Protein AF-A0A3M8EI93-F1 (afdb_monomer_lite)

Radius of gyration: 16.58 Å; chains: 1; bounding box: 49×34×39 Å

Secondary structure (DSSP, 8-state):
----------HHHHHHHHHHHHHHHHHHHTT---TTSHHHHHHHHHHHHHHHHHHHHHHHHHHHGGG--

pLDDT: mean 87.25, std 14.99, range [44.69, 98.31]

Foldseek 3Di:
DPDPDDDDDDPVRVQLVVQLVVQLVVCVVVVVDDPVCPVVSSVVSSVVSVVVVVVVVVVVVVVVVVPPD

Structure (mmCIF, N/CA/C/O backbone):
data_AF-A0A3M8EI93-F1
#
_entry.id   AF-A0A3M8EI93-F1
#
loop_
_atom_site.group_PDB
_atom_site.id
_atom_site.type_symbol
_atom_site.label_atom_id
_atom_site.label_alt_id
_atom_site.label_comp_id
_atom_site.label_asym_id
_atom_site.label_entity_id
_atom_site.label_seq_id
_atom_site.pdbx_PDB_ins_code
_atom_site.Cartn_x
_atom_site.Cartn_y
_atom_site.Cartn_z
_atom_site.occupancy
_atom_site.B_iso_or_equiv
_atom_site.auth_seq_id
_atom_site.auth_comp_id
_atom_site.auth_asym_id
_atom_site.auth_atom_id
_atom_site.pdbx_PDB_model_num
ATOM 1 N N . MET A 1 1 ? -22.985 24.206 0.555 1.00 50.59 1 MET A N 1
ATOM 2 C CA . MET A 1 1 ? -22.363 23.670 -0.672 1.00 50.59 1 MET A CA 1
ATOM 3 C C . MET A 1 1 ? -21.338 22.644 -0.230 1.00 50.59 1 MET A C 1
ATOM 5 O O . MET A 1 1 ? -20.672 22.940 0.755 1.00 50.59 1 MET A O 1
ATOM 9 N N . PRO A 1 2 ? -21.266 21.449 -0.833 1.00 53.62 2 PRO A N 1
ATOM 10 C CA . PRO A 1 2 ? -20.174 20.529 -0.533 1.00 53.62 2 PRO A CA 1
ATOM 11 C C . PRO A 1 2 ? -18.860 21.202 -0.948 1.00 53.62 2 PRO A C 1
ATOM 13 O O . PRO A 1 2 ? -18.792 21.785 -2.028 1.00 53.62 2 PRO A O 1
ATOM 16 N N . GLU A 1 3 ? -17.853 21.193 -0.078 1.00 62.31 3 GLU A N 1
ATOM 17 C CA . GLU A 1 3 ? -16.505 21.620 -0.453 1.00 62.31 3 GLU A CA 1
ATOM 18 C C . GLU A 1 3 ? -15.982 20.635 -1.502 1.00 62.31 3 GLU A C 1
ATOM 20 O O . GLU A 1 3 ? -15.706 19.471 -1.203 1.00 62.31 3 GLU A O 1
ATOM 25 N N . GLU A 1 4 ? -15.910 21.069 -2.760 1.00 60.78 4 GLU A N 1
ATOM 26 C CA . GLU A 1 4 ? -15.326 20.264 -3.828 1.00 60.78 4 GLU A CA 1
ATOM 27 C C . GLU A 1 4 ? -13.838 20.061 -3.525 1.00 60.78 4 GLU A C 1
ATOM 29 O O . GLU A 1 4 ? -13.009 20.959 -3.674 1.00 60.78 4 GLU A O 1
ATOM 34 N N . THR A 1 5 ? -13.496 18.866 -3.045 1.00 73.06 5 THR A N 1
ATOM 35 C CA . THR A 1 5 ? -12.108 18.488 -2.779 1.00 73.06 5 THR A CA 1
ATOM 36 C C . THR A 1 5 ? -11.467 18.067 -4.096 1.00 73.06 5 THR A C 1
ATOM 38 O O . THR A 1 5 ? -11.680 16.956 -4.582 1.00 73.06 5 THR A O 1
ATOM 41 N N . PHE A 1 6 ? -10.689 18.963 -4.702 1.00 78.19 6 PHE A N 1
ATOM 42 C CA . PHE A 1 6 ? -9.934 18.660 -5.915 1.00 78.19 6 PHE A CA 1
ATOM 43 C C . PHE A 1 6 ? -8.601 17.994 -5.563 1.00 78.19 6 PHE A C 1
ATOM 45 O O . PHE A 1 6 ? -7.696 18.633 -5.030 1.00 78.19 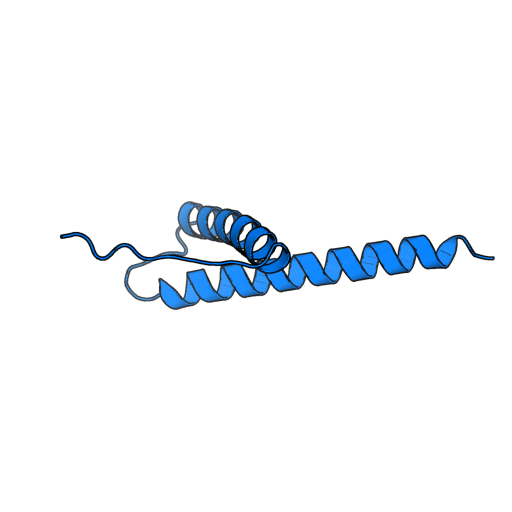6 PHE A O 1
ATOM 52 N N . LEU A 1 7 ? -8.456 16.716 -5.914 1.00 75.38 7 LEU A N 1
ATOM 53 C CA . LEU A 1 7 ? -7.183 15.994 -5.870 1.00 75.38 7 LEU A CA 1
ATOM 54 C C . LEU A 1 7 ? -6.524 16.020 -7.254 1.00 75.38 7 LEU A C 1
ATOM 56 O O . LEU A 1 7 ? -7.135 15.633 -8.250 1.00 75.38 7 LEU A O 1
ATOM 60 N N . ARG A 1 8 ? -5.261 16.453 -7.322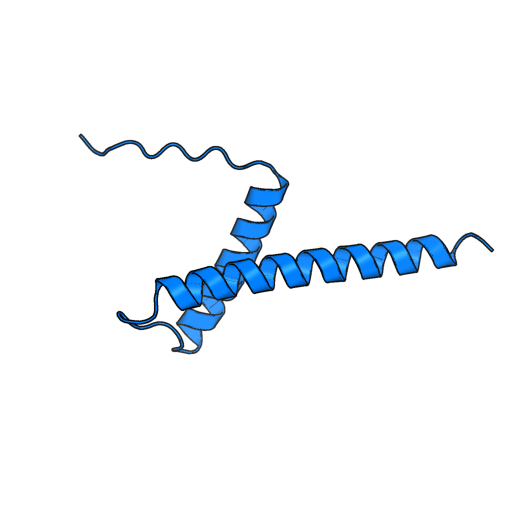 1.00 83.88 8 ARG A N 1
ATOM 61 C CA . ARG A 1 8 ? -4.411 16.329 -8.516 1.00 83.88 8 ARG A CA 1
ATOM 62 C C . ARG A 1 8 ? -3.246 15.407 -8.194 1.00 83.88 8 ARG A C 1
ATOM 64 O O . ARG A 1 8 ? -2.224 15.870 -7.706 1.00 83.88 8 ARG A O 1
ATOM 71 N N . LEU A 1 9 ? -3.433 14.118 -8.454 1.00 83.62 9 LEU A N 1
ATOM 72 C CA . LEU A 1 9 ? -2.382 13.117 -8.307 1.00 83.62 9 LEU A CA 1
ATOM 73 C C . LEU A 1 9 ? -1.578 13.008 -9.606 1.00 83.62 9 LEU A C 1
ATOM 75 O O . LEU A 1 9 ? -2.151 12.967 -10.698 1.00 83.62 9 LEU A O 1
ATOM 79 N N . GLN A 1 10 ? -0.258 12.926 -9.489 1.00 90.88 10 GLN A N 1
ATOM 80 C CA . GLN A 1 10 ? 0.618 12.480 -10.567 1.00 90.88 10 GLN A CA 1
ATOM 81 C C . GLN A 1 10 ? 0.335 11.006 -10.904 1.00 90.88 10 GLN A C 1
ATOM 83 O O . GLN A 1 10 ? -0.256 10.269 -10.115 1.00 90.88 10 GLN A O 1
ATOM 88 N N . GLN A 1 11 ? 0.765 10.541 -12.080 1.00 89.31 11 GLN A N 1
ATOM 89 C CA . GLN A 1 11 ? 0.487 9.168 -12.522 1.00 89.31 11 GLN A CA 1
ATOM 90 C C . GLN A 1 11 ? 1.012 8.114 -11.533 1.00 89.31 11 GLN A C 1
ATOM 92 O O . GLN A 1 11 ? 0.288 7.183 -11.184 1.00 89.31 11 GLN A O 1
ATOM 97 N N . SER A 1 12 ? 2.247 8.276 -11.052 1.00 88.50 12 SER A N 1
ATOM 98 C CA . SER A 1 12 ? 2.858 7.393 -10.052 1.00 88.50 12 SER A CA 1
ATOM 99 C C . SER A 1 12 ? 2.087 7.406 -8.729 1.00 88.50 12 SER A C 1
ATOM 101 O O . SER A 1 12 ? 1.820 6.348 -8.163 1.00 88.50 12 SER A O 1
ATOM 103 N N . GLU A 1 13 ? 1.652 8.581 -8.273 1.00 91.81 13 GLU A N 1
ATOM 104 C CA . GLU A 1 13 ? 0.824 8.739 -7.072 1.00 91.81 13 GLU A CA 1
ATOM 105 C C . GLU A 1 13 ? -0.533 8.039 -7.231 1.00 91.81 13 GLU A C 1
ATOM 107 O O . GLU A 1 13 ? -0.999 7.368 -6.312 1.00 91.81 13 GLU A O 1
ATOM 112 N N . GLY A 1 14 ? -1.143 8.124 -8.417 1.00 93.31 14 GLY A N 1
ATOM 113 C CA . GLY A 1 14 ? -2.379 7.419 -8.749 1.00 93.31 14 GLY A CA 1
ATOM 114 C C . GLY A 1 14 ? -2.220 5.897 -8.716 1.00 93.31 14 GLY A C 1
ATOM 115 O O . GLY A 1 14 ? -3.067 5.206 -8.148 1.00 93.31 14 GLY A O 1
ATOM 116 N N . ILE A 1 15 ? -1.120 5.369 -9.262 1.00 93.50 15 ILE A N 1
ATOM 117 C CA . ILE A 1 15 ? -0.811 3.930 -9.233 1.00 93.50 15 ILE A CA 1
ATOM 118 C C . ILE A 1 15 ? -0.622 3.455 -7.790 1.00 93.50 15 ILE A C 1
ATOM 120 O O . ILE A 1 15 ? -1.264 2.487 -7.374 1.00 93.50 15 ILE A O 1
ATOM 124 N N . VAL A 1 16 ? 0.195 4.161 -7.002 1.00 95.50 16 VAL A N 1
ATOM 125 C CA . VAL A 1 16 ? 0.421 3.833 -5.586 1.00 95.50 16 VAL A CA 1
ATOM 126 C C . VAL A 1 16 ? -0.888 3.896 -4.801 1.00 95.50 16 VAL A C 1
ATOM 128 O O . VAL A 1 16 ? -1.173 2.981 -4.033 1.00 95.50 16 VAL A O 1
ATOM 131 N N . CYS A 1 17 ? -1.726 4.908 -5.034 1.00 96.06 17 CYS A N 1
ATOM 132 C CA . CYS A 1 17 ? -3.042 5.026 -4.405 1.00 96.06 17 CYS A CA 1
ATOM 133 C C . CYS A 1 17 ? -3.955 3.840 -4.763 1.00 96.06 17 CYS A C 1
ATOM 135 O O . CYS A 1 17 ? -4.592 3.247 -3.891 1.00 96.06 17 CYS A O 1
ATOM 137 N N . GLN A 1 18 ? -3.964 3.414 -6.029 1.00 96.69 18 GLN A N 1
ATOM 138 C CA . GLN A 1 18 ? -4.741 2.258 -6.476 1.00 96.69 18 GLN A CA 1
ATOM 139 C C . GLN A 1 18 ? -4.220 0.933 -5.889 1.00 96.69 18 GLN A C 1
ATOM 141 O O . GLN A 1 18 ? -4.987 -0.002 -5.661 1.00 96.69 18 GLN A O 1
ATOM 146 N N . MET A 1 19 ? -2.913 0.799 -5.669 1.00 97.44 19 MET A N 1
ATOM 147 C CA . MET A 1 19 ? -2.333 -0.360 -4.981 1.00 97.44 19 MET A CA 1
ATOM 148 C C . MET A 1 19 ? -2.681 -0.340 -3.489 1.00 97.44 19 MET A C 1
ATOM 150 O O . MET A 1 19 ? -3.136 -1.347 -2.944 1.00 97.44 19 MET A O 1
ATOM 154 N N . ALA A 1 20 ? -2.527 0.818 -2.847 1.00 97.94 20 ALA A N 1
ATOM 155 C CA . ALA A 1 20 ? -2.839 1.025 -1.441 1.00 97.94 20 ALA A CA 1
ATOM 156 C C . ALA A 1 20 ? -4.318 0.759 -1.143 1.00 97.94 20 ALA A C 1
ATOM 158 O O . ALA A 1 20 ? -4.619 0.135 -0.131 1.00 97.94 20 ALA A O 1
ATOM 159 N N . SER A 1 21 ? -5.241 1.1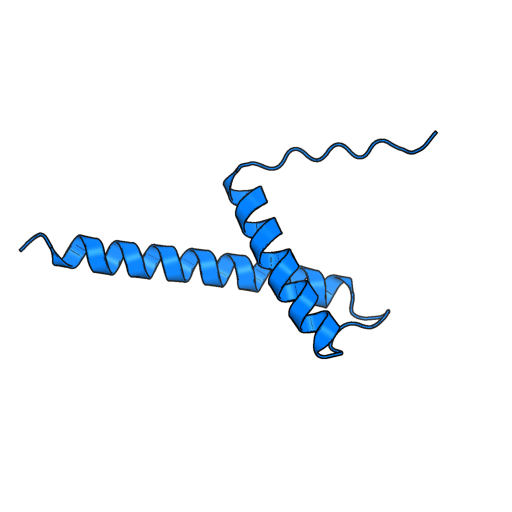30 -2.037 1.00 97.88 21 SER A N 1
ATOM 160 C CA . SER A 1 21 ? -6.671 0.851 -1.851 1.00 97.88 21 SER A CA 1
ATOM 161 C C . SER A 1 21 ? -6.982 -0.649 -1.802 1.00 97.88 21 SER A C 1
ATOM 163 O O . SER A 1 21 ? -7.811 -1.081 -1.001 1.00 97.88 21 SER A O 1
ATOM 165 N N . ARG A 1 22 ? -6.275 -1.468 -2.592 1.00 98.12 22 ARG A N 1
ATOM 166 C CA . ARG A 1 22 ? -6.409 -2.936 -2.572 1.00 98.12 22 ARG A CA 1
ATOM 167 C C . ARG A 1 22 ? -5.863 -3.535 -1.276 1.00 98.12 22 ARG A C 1
ATOM 169 O O . ARG A 1 22 ? -6.495 -4.417 -0.701 1.00 98.12 22 ARG A O 1
ATOM 176 N N . LEU A 1 23 ? -4.721 -3.038 -0.799 1.00 98.12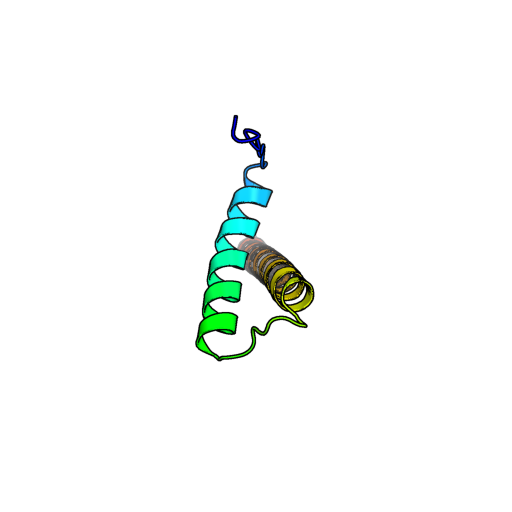 23 LEU A N 1
ATOM 177 C CA . LEU A 1 23 ? -4.136 -3.454 0.480 1.00 98.12 23 LEU A CA 1
ATOM 178 C C . LEU A 1 23 ? -5.028 -3.058 1.663 1.00 98.12 23 LEU A C 1
ATOM 180 O O . LEU A 1 23 ? -5.277 -3.878 2.543 1.00 98.12 23 LEU A O 1
ATOM 184 N N . LEU A 1 24 ? -5.577 -1.843 1.641 1.00 97.94 24 LEU A N 1
ATOM 185 C CA . LEU A 1 24 ? -6.522 -1.362 2.642 1.00 97.94 24 LEU A CA 1
ATOM 186 C C . LEU A 1 24 ? -7.786 -2.228 2.665 1.00 97.94 24 LEU A C 1
ATOM 188 O O . LEU A 1 24 ? -8.201 -2.674 3.732 1.00 97.94 24 LEU A O 1
ATOM 192 N N . ALA A 1 25 ? -8.358 -2.545 1.500 1.00 97.81 25 ALA A N 1
ATOM 193 C CA . ALA A 1 25 ? -9.507 -3.444 1.399 1.00 97.81 25 ALA A CA 1
ATOM 194 C C . ALA A 1 25 ? -9.211 -4.840 1.978 1.00 97.81 25 ALA A C 1
ATOM 196 O O . ALA A 1 25 ? -10.067 -5.425 2.647 1.00 97.81 25 ALA A O 1
ATOM 197 N N . ALA A 1 26 ? -7.995 -5.357 1.779 1.00 97.88 26 ALA A N 1
ATOM 198 C CA . ALA A 1 26 ? -7.559 -6.617 2.375 1.00 97.88 26 ALA A CA 1
ATOM 199 C C . ALA A 1 26 ? -7.435 -6.516 3.906 1.00 97.88 26 ALA A C 1
ATOM 201 O O . ALA A 1 26 ? -7.945 -7.386 4.612 1.00 97.88 26 ALA A O 1
ATOM 202 N N . PHE A 1 27 ? -6.839 -5.442 4.436 1.00 97.69 27 PHE A N 1
ATOM 203 C CA . PHE A 1 27 ? -6.762 -5.211 5.882 1.00 97.69 27 PHE A CA 1
ATOM 204 C C . PHE A 1 27 ? -8.143 -5.079 6.530 1.00 97.69 27 PHE A C 1
ATOM 206 O O . PHE A 1 27 ? -8.377 -5.666 7.586 1.00 97.69 27 PHE A O 1
ATOM 213 N N . ILE A 1 28 ? -9.068 -4.362 5.887 1.00 96.50 28 ILE A N 1
ATOM 214 C CA . ILE A 1 28 ? -10.460 -4.235 6.335 1.00 96.50 28 ILE A CA 1
ATOM 215 C C . ILE A 1 28 ? -11.124 -5.612 6.375 1.00 96.50 28 ILE A C 1
ATOM 217 O O . ILE A 1 28 ? -11.693 -5.992 7.395 1.00 96.50 28 ILE A O 1
ATOM 221 N N . SER A 1 29 ? -11.003 -6.380 5.289 1.00 97.25 29 SER A N 1
ATOM 222 C CA . SER A 1 29 ? -11.614 -7.711 5.173 1.00 97.25 29 SER A CA 1
ATOM 223 C C . SER A 1 29 ? -11.061 -8.707 6.199 1.00 97.25 29 SER A C 1
ATOM 225 O O . SER A 1 29 ? -11.782 -9.592 6.648 1.00 97.25 29 SER A O 1
ATOM 227 N N . ALA A 1 30 ? -9.799 -8.547 6.604 1.00 97.06 30 ALA A N 1
ATOM 228 C CA . ALA A 1 30 ? -9.151 -9.335 7.652 1.00 97.06 30 ALA A CA 1
ATOM 229 C C . ALA A 1 30 ? -9.437 -8.830 9.085 1.00 97.06 30 ALA A C 1
ATOM 231 O O . ALA A 1 30 ? -8.920 -9.393 10.048 1.00 97.06 30 ALA A O 1
ATOM 232 N N . GLY A 1 31 ? -10.253 -7.783 9.251 1.00 96.25 31 GLY A N 1
ATOM 233 C CA . GLY A 1 31 ? -10.636 -7.246 10.560 1.00 96.25 31 GLY A CA 1
ATOM 234 C C . GLY A 1 31 ? -9.555 -6.404 11.244 1.00 96.25 31 GLY A C 1
ATOM 235 O O . GLY A 1 31 ? -9.608 -6.206 12.456 1.00 96.25 31 GLY A O 1
ATOM 236 N N . HIS A 1 32 ? -8.570 -5.899 10.494 1.00 94.38 32 HIS A N 1
ATOM 237 C CA . HIS A 1 32 ? -7.496 -5.071 11.050 1.00 94.3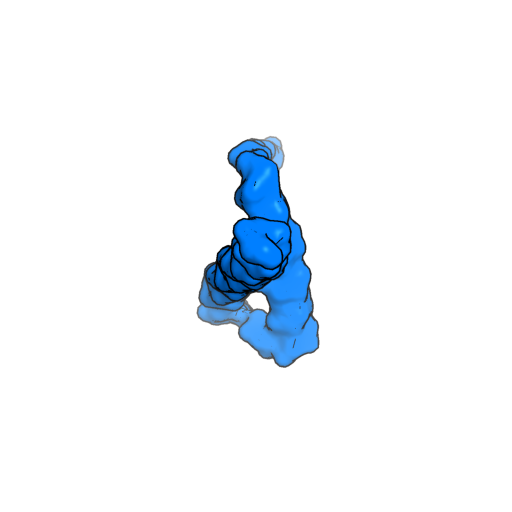8 32 HIS A CA 1
ATOM 238 C C . HIS A 1 32 ? -7.892 -3.602 11.262 1.00 94.38 32 HIS A C 1
ATOM 240 O O . HIS A 1 32 ? -7.185 -2.902 11.984 1.00 94.38 32 HIS A O 1
ATOM 246 N N . LEU A 1 33 ? -8.996 -3.131 10.669 1.00 95.12 33 LEU A N 1
ATOM 247 C CA . LEU A 1 33 ? -9.477 -1.753 10.814 1.00 95.12 33 LEU A CA 1
ATOM 248 C C . LEU A 1 33 ? -10.472 -1.621 11.977 1.00 95.12 33 LEU A C 1
ATOM 250 O O . LEU A 1 33 ? -11.455 -2.355 12.060 1.00 95.12 33 LEU A O 1
ATOM 254 N N . ASN A 1 34 ? -10.249 -0.638 12.844 1.00 94.19 34 ASN A N 1
ATOM 255 C CA . ASN A 1 34 ? -11.178 -0.175 13.867 1.00 94.19 34 ASN A CA 1
ATOM 256 C C . ASN A 1 34 ? -11.078 1.353 14.037 1.00 94.19 34 ASN A C 1
ATOM 258 O O . ASN A 1 34 ? -10.161 1.996 13.536 1.00 94.19 34 ASN A O 1
ATOM 262 N N . ALA A 1 35 ? -12.004 1.941 14.798 1.00 92.62 35 ALA A N 1
ATOM 263 C CA . ALA A 1 35 ? -12.106 3.396 14.961 1.00 92.62 35 ALA A CA 1
ATOM 264 C C . ALA A 1 35 ? -10.881 4.073 15.612 1.00 92.62 35 ALA A C 1
ATOM 266 O O . ALA A 1 35 ? -10.813 5.296 15.648 1.00 92.62 35 ALA A O 1
ATOM 267 N N . ARG A 1 36 ? -9.938 3.311 16.180 1.00 96.38 36 ARG A N 1
ATOM 268 C CA . ARG A 1 36 ? -8.737 3.849 16.839 1.00 96.38 36 ARG A CA 1
ATOM 269 C C . ARG A 1 36 ? -7.479 3.755 15.980 1.00 96.38 36 ARG A C 1
ATOM 271 O O . ARG A 1 36 ? -6.468 4.318 16.382 1.00 96.38 36 ARG A O 1
ATOM 278 N N . ASN A 1 37 ? -7.512 3.027 14.862 1.00 97.00 37 ASN A N 1
ATOM 279 C CA . ASN A 1 37 ? -6.323 2.750 14.052 1.00 97.00 37 ASN A CA 1
ATOM 280 C C . ASN A 1 37 ? -6.512 3.026 12.554 1.00 97.00 37 ASN A C 1
ATOM 282 O O . ASN A 1 37 ? -5.720 2.551 11.747 1.00 97.00 37 ASN A O 1
ATOM 286 N N . GLU A 1 38 ? -7.540 3.787 12.178 1.00 96.56 38 GLU A N 1
ATOM 287 C CA . GLU A 1 38 ? -7.830 4.107 10.779 1.00 96.56 38 GLU A CA 1
ATOM 288 C C . GLU A 1 38 ? -6.627 4.723 10.058 1.00 96.56 38 GLU A C 1
ATOM 290 O O . GLU A 1 38 ? -6.151 4.155 9.072 1.00 96.56 38 GLU A O 1
ATOM 295 N N . ASP A 1 39 ? -6.061 5.795 10.614 1.00 97.19 39 ASP A N 1
ATOM 296 C CA . ASP A 1 39 ? -4.895 6.473 10.039 1.00 97.19 39 ASP A CA 1
ATOM 297 C C . ASP A 1 39 ? -3.672 5.549 9.933 1.00 97.19 39 ASP A C 1
ATOM 299 O O . ASP A 1 39 ? -2.942 5.580 8.942 1.00 97.19 39 ASP A O 1
ATOM 303 N N . GLU A 1 40 ? -3.465 4.679 10.926 1.00 97.38 40 GLU A N 1
ATOM 304 C CA . GLU A 1 40 ? -2.355 3.720 10.945 1.00 97.38 40 GLU A CA 1
ATOM 305 C C . GLU A 1 40 ? -2.496 2.680 9.826 1.00 97.38 40 GLU A C 1
ATOM 307 O O . GLU A 1 40 ? -1.538 2.388 9.107 1.00 97.38 40 GLU A O 1
ATOM 312 N N . VAL A 1 41 ? -3.697 2.124 9.647 1.00 97.88 41 VAL A N 1
ATOM 313 C CA . VAL A 1 41 ? -3.966 1.111 8.619 1.00 97.88 41 VAL A CA 1
ATOM 314 C C . VAL A 1 41 ? -3.879 1.727 7.220 1.00 97.88 41 VAL A C 1
ATOM 316 O O . VAL A 1 41 ? -3.332 1.098 6.305 1.00 97.88 41 VAL A O 1
ATOM 319 N N . ILE A 1 42 ? -4.353 2.964 7.046 1.00 97.81 42 ILE A N 1
ATOM 320 C CA . ILE A 1 42 ? -4.205 3.718 5.795 1.00 97.81 42 ILE A CA 1
ATOM 321 C C . ILE A 1 42 ? -2.721 3.947 5.490 1.00 97.81 42 ILE A C 1
ATOM 323 O O . ILE A 1 42 ? -2.255 3.561 4.414 1.00 97.81 42 ILE A O 1
ATOM 327 N N . ALA A 1 43 ? -1.958 4.499 6.439 1.00 97.88 43 ALA A N 1
ATOM 328 C CA . ALA A 1 43 ? -0.530 4.759 6.268 1.00 97.88 43 ALA A CA 1
ATOM 329 C C . ALA A 1 43 ? 0.240 3.476 5.920 1.00 97.88 43 ALA A C 1
ATOM 331 O O . ALA A 1 43 ? 0.991 3.436 4.942 1.00 97.88 43 ALA A O 1
ATOM 332 N N . ARG A 1 44 ? -0.027 2.380 6.639 1.00 97.75 44 ARG A N 1
ATOM 333 C CA . ARG A 1 44 ? 0.582 1.070 6.380 1.00 97.75 44 ARG A CA 1
ATOM 334 C C . ARG A 1 44 ? 0.271 0.538 4.980 1.00 97.75 44 ARG A C 1
ATOM 336 O O . ARG A 1 44 ? 1.134 -0.078 4.354 1.00 97.75 44 ARG A O 1
ATOM 343 N N . SER A 1 45 ? -0.943 0.763 4.481 1.00 98.31 45 SER A N 1
ATOM 344 C CA . SER A 1 45 ? -1.345 0.348 3.131 1.00 98.31 45 SER A CA 1
ATOM 345 C C . SER A 1 45 ? -0.555 1.093 2.054 1.00 98.31 45 SER A C 1
ATOM 347 O O . SER A 1 45 ? -0.095 0.478 1.092 1.00 98.31 45 SER A O 1
ATOM 349 N N . VAL A 1 46 ? -0.334 2.397 2.243 1.00 98.12 46 VAL A N 1
ATOM 350 C CA . VAL A 1 46 ? 0.488 3.220 1.342 1.00 98.12 46 VAL A CA 1
ATOM 351 C C . VAL A 1 46 ? 1.956 2.800 1.398 1.00 98.12 46 VAL A C 1
ATOM 353 O O . VAL A 1 46 ? 2.574 2.587 0.356 1.00 98.12 46 VAL A O 1
ATOM 356 N N . GLU A 1 47 ? 2.518 2.601 2.592 1.00 98.12 47 GLU A N 1
ATOM 357 C CA . GLU A 1 47 ? 3.905 2.145 2.741 1.00 98.12 47 GLU A CA 1
ATOM 358 C C . GLU A 1 47 ? 4.158 0.798 2.060 1.00 98.12 47 GLU A C 1
ATOM 360 O O . GLU A 1 47 ? 5.189 0.606 1.411 1.00 98.12 47 GLU A O 1
ATOM 365 N N . LEU A 1 48 ? 3.229 -0.149 2.201 1.00 98.19 48 LEU A N 1
ATOM 366 C CA . LEU A 1 48 ? 3.325 -1.447 1.543 1.00 98.19 48 LEU A CA 1
ATOM 367 C C . LEU A 1 48 ? 3.194 -1.326 0.024 1.00 98.19 48 LEU A C 1
ATOM 369 O O . LEU A 1 48 ? 3.955 -1.978 -0.685 1.00 98.19 48 LEU A O 1
ATOM 373 N N . ALA A 1 49 ? 2.304 -0.470 -0.482 1.00 98.00 49 ALA A N 1
ATOM 374 C CA . ALA A 1 49 ? 2.203 -0.201 -1.915 1.00 98.00 49 ALA A CA 1
ATOM 375 C C . ALA A 1 49 ? 3.521 0.343 -2.487 1.00 98.00 49 ALA A C 1
ATOM 377 O O . ALA A 1 49 ? 3.994 -0.146 -3.511 1.00 98.00 49 ALA A O 1
ATOM 378 N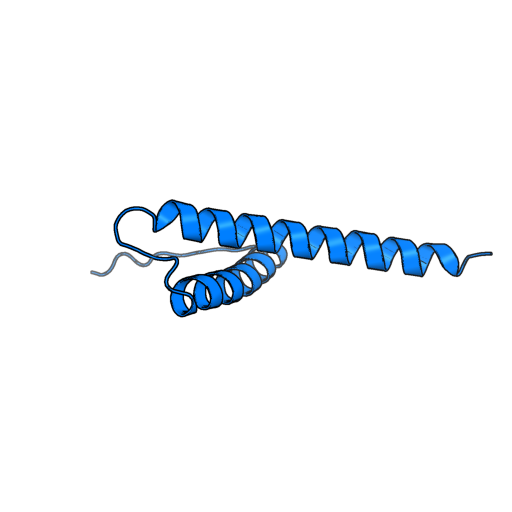 N . ILE A 1 50 ? 4.159 1.290 -1.792 1.00 97.19 50 ILE A N 1
ATOM 379 C CA . ILE A 1 50 ? 5.469 1.833 -2.182 1.00 97.19 50 ILE A CA 1
ATOM 380 C C . ILE A 1 50 ? 6.545 0.742 -2.145 1.00 97.19 50 ILE A C 1
ATOM 382 O O . ILE A 1 50 ? 7.348 0.640 -3.071 1.00 97.19 50 ILE A O 1
ATOM 386 N N . LYS A 1 51 ? 6.569 -0.093 -1.097 1.00 97.44 51 LYS A N 1
ATOM 387 C CA . LYS A 1 51 ? 7.512 -1.220 -0.997 1.00 97.44 51 LYS A CA 1
ATOM 388 C C . LYS A 1 51 ? 7.330 -2.204 -2.152 1.00 97.44 51 LYS A C 1
ATOM 390 O O . LYS A 1 51 ? 8.325 -2.604 -2.742 1.00 97.44 51 LYS A O 1
ATOM 395 N N . LEU A 1 52 ? 6.092 -2.549 -2.505 1.00 96.06 52 LEU A N 1
ATOM 396 C CA . LEU A 1 52 ? 5.793 -3.422 -3.643 1.00 96.06 52 LEU A CA 1
ATOM 397 C C . LEU A 1 52 ? 6.263 -2.810 -4.964 1.00 96.06 52 LEU A C 1
ATOM 399 O O . LEU A 1 52 ? 6.933 -3.492 -5.731 1.00 96.06 52 LEU A O 1
ATOM 403 N N . ALA A 1 53 ? 5.960 -1.532 -5.201 1.00 94.25 53 ALA A N 1
ATOM 404 C CA . ALA A 1 53 ? 6.386 -0.836 -6.412 1.00 94.25 53 ALA A CA 1
ATOM 405 C C . ALA A 1 53 ? 7.917 -0.836 -6.551 1.00 94.25 53 ALA A C 1
ATOM 407 O O . ALA A 1 53 ? 8.429 -1.207 -7.599 1.00 94.25 53 ALA A O 1
ATOM 408 N N . ARG A 1 54 ? 8.650 -0.520 -5.473 1.00 93.56 54 ARG A N 1
ATOM 409 C CA . ARG A 1 54 ? 10.124 -0.551 -5.465 1.00 93.56 54 ARG A CA 1
ATOM 410 C C . ARG A 1 54 ? 10.701 -1.944 -5.699 1.00 93.56 54 ARG A C 1
ATOM 412 O O . ARG A 1 54 ? 11.720 -2.074 -6.356 1.00 93.56 54 ARG A O 1
ATOM 419 N N . GLN A 1 55 ? 10.093 -2.983 -5.130 1.00 94.56 55 GLN A N 1
ATOM 420 C CA . GLN A 1 55 ? 10.568 -4.355 -5.336 1.00 94.56 55 GLN A CA 1
ATOM 421 C C . GLN A 1 55 ? 10.323 -4.832 -6.769 1.00 94.56 55 GLN A C 1
ATOM 423 O O . GLN A 1 55 ? 11.166 -5.532 -7.317 1.00 94.56 55 GLN A O 1
ATOM 428 N N . ALA A 1 56 ? 9.199 -4.445 -7.377 1.00 90.00 56 ALA A N 1
ATOM 429 C CA . ALA A 1 56 ? 8.934 -4.735 -8.782 1.00 90.00 56 ALA A CA 1
ATOM 430 C C . ALA A 1 56 ? 9.946 -4.035 -9.700 1.00 90.00 56 ALA A C 1
ATOM 432 O O . ALA A 1 56 ? 10.480 -4.674 -10.596 1.00 90.00 56 ALA A O 1
ATOM 433 N N . ASP A 1 57 ? 10.240 -2.762 -9.428 1.00 89.62 57 ASP A N 1
ATOM 434 C CA . ASP A 1 57 ? 11.233 -1.963 -10.155 1.00 89.62 57 ASP A CA 1
ATOM 435 C C . ASP A 1 57 ? 12.621 -2.627 -10.128 1.00 89.62 57 ASP A C 1
ATOM 437 O O . ASP A 1 57 ? 13.163 -2.982 -11.169 1.00 89.62 57 ASP A O 1
ATOM 441 N N . LEU A 1 58 ? 13.121 -2.949 -8.928 1.00 89.75 58 LEU A N 1
ATOM 442 C CA . LEU A 1 58 ? 14.408 -3.633 -8.745 1.00 89.75 58 LEU A CA 1
ATOM 443 C C . LEU A 1 58 ? 14.465 -5.018 -9.407 1.00 89.75 58 LEU A C 1
ATOM 445 O O . LEU A 1 58 ? 15.515 -5.435 -9.891 1.00 89.75 58 LEU A O 1
ATOM 449 N N . ALA A 1 59 ? 13.359 -5.765 -9.380 1.00 86.75 59 ALA A N 1
ATOM 450 C CA . ALA A 1 59 ? 13.304 -7.087 -9.995 1.00 86.75 59 ALA A CA 1
ATOM 451 C C . ALA A 1 59 ? 13.382 -7.000 -11.525 1.00 86.75 59 ALA A C 1
ATOM 453 O O . ALA A 1 59 ? 14.084 -7.800 -12.134 1.00 86.75 59 ALA A O 1
ATOM 454 N N . ILE A 1 60 ? 12.702 -6.017 -12.123 1.00 83.31 60 ILE A N 1
ATOM 455 C CA . ILE A 1 60 ? 12.726 -5.783 -13.570 1.00 83.31 60 ILE A CA 1
ATOM 456 C C . ILE A 1 60 ? 14.105 -5.274 -14.005 1.00 83.31 60 ILE A C 1
ATOM 458 O O . ILE A 1 60 ? 14.663 -5.827 -14.946 1.00 83.31 60 ILE A O 1
ATOM 462 N N . GLU A 1 61 ? 14.700 -4.309 -13.290 1.00 74.38 61 GLU A N 1
ATOM 463 C CA . GLU A 1 61 ? 16.072 -3.849 -13.570 1.00 74.38 61 GLU A CA 1
ATOM 464 C C . GLU A 1 61 ? 17.074 -5.016 -13.528 1.00 74.38 61 GLU A C 1
ATOM 466 O O . GLU A 1 61 ? 17.880 -5.179 -14.442 1.00 74.38 61 GLU A O 1
ATOM 471 N N . SER A 1 62 ? 16.982 -5.896 -12.521 1.00 68.50 62 SER A N 1
ATOM 472 C CA . SER A 1 62 ? 17.849 -7.080 -12.431 1.00 68.50 62 SER A CA 1
ATOM 473 C C . SER A 1 62 ? 17.636 -8.096 -13.562 1.00 68.50 62 SER A C 1
ATOM 475 O O . SER A 1 62 ? 18.545 -8.896 -13.819 1.00 68.50 62 SER A O 1
ATOM 477 N N . ASP A 1 63 ? 16.448 -8.152 -14.159 1.00 65.69 63 ASP A N 1
ATOM 478 C CA . ASP A 1 63 ? 16.148 -9.046 -15.278 1.00 65.69 63 ASP A CA 1
ATOM 479 C C . ASP A 1 63 ? 16.635 -8.449 -16.608 1.00 65.69 63 ASP A C 1
ATOM 481 O O . ASP A 1 63 ? 17.176 -9.186 -17.438 1.00 65.69 63 ASP A O 1
ATOM 485 N N . ASP A 1 64 ? 16.533 -7.129 -16.781 1.00 65.88 64 ASP A N 1
ATOM 486 C CA . ASP A 1 64 ? 17.045 -6.416 -17.955 1.00 65.88 64 ASP A CA 1
ATOM 487 C C . ASP A 1 64 ? 18.587 -6.394 -17.986 1.00 65.88 64 ASP A C 1
ATOM 489 O O . ASP A 1 64 ? 19.179 -6.652 -19.036 1.00 65.88 64 ASP A O 1
ATOM 493 N N . GLU A 1 65 ? 19.263 -6.223 -16.841 1.00 59.00 65 GLU A N 1
ATOM 494 C CA . GLU A 1 65 ? 20.737 -6.254 -16.755 1.00 59.00 65 GLU A CA 1
ATOM 495 C C . GLU A 1 65 ? 21.353 -7.623 -17.113 1.00 59.00 65 GLU A C 1
ATOM 497 O O . GLU A 1 65 ? 22.502 -7.705 -17.551 1.00 59.00 65 GLU A O 1
ATOM 502 N N . LYS A 1 66 ? 20.615 -8.731 -16.957 1.00 55.66 66 LYS A N 1
ATOM 503 C CA . LYS A 1 66 ? 21.138 -10.081 -17.250 1.00 55.66 66 LYS A CA 1
ATOM 504 C C . LYS A 1 66 ? 21.263 -10.394 -18.739 1.00 55.66 66 LYS A C 1
ATOM 506 O O . LYS A 1 66 ? 21.928 -11.372 -19.076 1.00 55.66 66 LYS A O 1
ATOM 511 N N . ASN A 1 67 ? 20.647 -9.601 -19.612 1.00 53.97 67 ASN A N 1
ATOM 512 C CA . ASN A 1 67 ? 20.618 -9.864 -21.051 1.00 53.97 67 ASN A CA 1
ATOM 513 C C . ASN A 1 67 ? 21.702 -9.113 -21.850 1.00 53.97 67 ASN A C 1
ATOM 515 O O . ASN A 1 67 ? 21.711 -9.212 -23.075 1.00 53.97 67 ASN A O 1
ATOM 519 N N . GLU A 1 68 ? 22.630 -8.405 -21.193 1.00 52.28 68 GLU A N 1
ATOM 520 C CA . GLU A 1 68 ? 23.720 -7.663 -21.859 1.00 52.28 68 GLU A CA 1
ATOM 521 C C . GLU A 1 68 ? 25.111 -8.344 -21.820 1.00 52.28 68 GLU A C 1
ATOM 523 O O . GLU A 1 68 ? 26.120 -7.675 -22.033 1.00 52.28 68 GLU A O 1
ATOM 528 N N . ASN A 1 69 ? 25.203 -9.669 -21.619 1.00 44.69 69 ASN A N 1
ATOM 529 C CA . ASN A 1 69 ? 26.467 -10.425 -21.769 1.00 44.69 69 ASN A CA 1
ATOM 530 C C . ASN A 1 69 ? 26.396 -11.534 -22.823 1.00 44.69 69 ASN A C 1
ATOM 532 O O . ASN A 1 69 ? 25.515 -12.414 -22.697 1.00 44.69 69 ASN A O 1
#

Sequence (69 aa):
MPEETFLRLQQSEGIVCQMASRLLAAFISAGHLNARNEDEVIARSVELAIKLARQADLAIESDDEKNEN